Protein AF-A0A534NF91-F1 (afdb_monomer_lite)

pLDDT: mean 93.91, std 6.05, range [66.31, 98.06]

Structure (mmCIF, N/CA/C/O backbone):
data_AF-A0A534NF91-F1
#
_entry.id   AF-A0A534NF91-F1
#
loop_
_atom_site.group_PDB
_atom_site.id
_atom_site.type_symbol
_atom_site.label_atom_id
_atom_site.label_alt_id
_atom_site.label_comp_id
_atom_site.label_asym_id
_atom_site.label_entity_id
_atom_site.label_seq_id
_atom_site.pdbx_PDB_ins_code
_atom_site.Cartn_x
_atom_site.Cartn_y
_atom_site.Cartn_z
_atom_site.occupancy
_atom_site.B_iso_or_equiv
_atom_site.auth_seq_id
_atom_site.auth_comp_id
_atom_site.auth_asym_id
_atom_site.auth_atom_id
_atom_site.pdbx_PDB_model_num
ATOM 1 N N . GLU A 1 1 ? 7.494 -7.996 -2.055 1.00 88.06 1 GLU A N 1
ATOM 2 C CA . GLU A 1 1 ? 7.713 -6.922 -1.061 1.00 88.06 1 GLU A CA 1
ATOM 3 C C . GLU A 1 1 ? 6.445 -6.105 -0.817 1.00 88.06 1 GLU A C 1
ATOM 5 O O . GLU A 1 1 ? 5.961 -6.104 0.308 1.00 88.06 1 GLU A O 1
ATOM 10 N N . VAL A 1 2 ? 5.845 -5.527 -1.868 1.00 94.88 2 VAL A N 1
ATOM 11 C CA . VAL A 1 2 ? 4.558 -4.799 -1.805 1.00 94.88 2 VAL A CA 1
ATOM 12 C C . VAL A 1 2 ? 3.467 -5.600 -1.081 1.00 94.88 2 VAL A C 1
ATOM 14 O O . VAL A 1 2 ? 2.943 -5.137 -0.073 1.00 94.88 2 VAL A O 1
ATOM 17 N N . ASP A 1 3 ? 3.196 -6.840 -1.507 1.00 95.62 3 ASP A N 1
ATOM 18 C CA . ASP A 1 3 ? 2.171 -7.691 -0.878 1.00 95.62 3 ASP A CA 1
ATOM 19 C C . ASP A 1 3 ? 2.393 -7.920 0.611 1.00 95.62 3 ASP A C 1
ATOM 21 O O . ASP A 1 3 ? 1.448 -7.953 1.393 1.00 95.62 3 ASP A O 1
ATOM 25 N N . GLU A 1 4 ? 3.644 -8.129 1.009 1.00 96.44 4 GLU A N 1
ATOM 26 C CA . GLU A 1 4 ? 3.978 -8.400 2.399 1.00 96.44 4 GLU A CA 1
ATOM 27 C C . GLU A 1 4 ? 3.734 -7.158 3.256 1.00 96.44 4 GLU A C 1
ATOM 29 O O . GLU A 1 4 ? 3.185 -7.268 4.353 1.00 96.44 4 GLU A O 1
ATOM 34 N N . MET A 1 5 ? 4.089 -5.979 2.742 1.00 96.06 5 MET A N 1
ATOM 35 C CA . MET A 1 5 ? 3.844 -4.712 3.421 1.00 96.06 5 MET A CA 1
ATOM 36 C C . MET A 1 5 ? 2.346 -4.449 3.576 1.00 96.06 5 MET A C 1
ATOM 38 O O . MET A 1 5 ? 1.892 -4.185 4.690 1.00 96.06 5 MET A O 1
ATOM 42 N N . VAL A 1 6 ? 1.569 -4.607 2.500 1.00 96.50 6 VAL A N 1
ATOM 43 C CA . VAL A 1 6 ? 0.117 -4.406 2.564 1.00 96.50 6 VAL A CA 1
ATOM 44 C C . VAL A 1 6 ? -0.527 -5.427 3.497 1.00 96.50 6 VAL A C 1
ATOM 46 O O . VAL A 1 6 ? -1.256 -5.041 4.403 1.00 96.50 6 VAL A O 1
ATOM 49 N N . ARG A 1 7 ? -0.197 -6.720 3.394 1.00 96.56 7 ARG A N 1
ATOM 50 C CA . ARG A 1 7 ? -0.744 -7.745 4.304 1.00 96.56 7 ARG A CA 1
ATOM 51 C C . ARG A 1 7 ? -0.436 -7.450 5.771 1.00 96.56 7 ARG A C 1
ATOM 53 O O . ARG A 1 7 ? -1.307 -7.659 6.612 1.00 96.56 7 ARG A O 1
ATOM 60 N N . LYS A 1 8 ? 0.766 -6.952 6.087 1.00 97.00 8 LYS A N 1
ATOM 61 C CA . LYS A 1 8 ? 1.118 -6.518 7.449 1.00 97.00 8 LYS A CA 1
ATOM 62 C C . LYS A 1 8 ? 0.262 -5.338 7.900 1.00 97.00 8 LYS A C 1
ATOM 64 O O . LYS A 1 8 ? -0.242 -5.368 9.019 1.00 97.00 8 LYS A O 1
ATOM 69 N N . ALA A 1 9 ? 0.050 -4.346 7.038 1.00 96.12 9 ALA A N 1
ATOM 70 C CA . ALA A 1 9 ? -0.811 -3.212 7.350 1.00 96.12 9 ALA A CA 1
ATOM 71 C C . ALA A 1 9 ? -2.264 -3.637 7.613 1.00 96.12 9 ALA A C 1
ATOM 73 O O . ALA A 1 9 ? -2.855 -3.221 8.608 1.00 96.12 9 ALA A O 1
ATOM 74 N N . ILE A 1 10 ? -2.818 -4.532 6.790 1.00 97.12 10 ILE A N 1
ATOM 75 C CA . ILE A 1 10 ? -4.171 -5.074 6.989 1.00 97.12 10 ILE A CA 1
ATOM 76 C C . ILE A 1 10 ? -4.266 -5.883 8.283 1.00 97.12 10 ILE A C 1
ATOM 78 O O . ILE A 1 10 ? -5.195 -5.696 9.065 1.00 97.12 10 ILE A O 1
ATOM 82 N N . ALA A 1 11 ? -3.286 -6.749 8.553 1.00 97.50 11 ALA A N 1
ATOM 83 C CA . ALA A 1 11 ? -3.229 -7.501 9.806 1.00 97.50 11 ALA A CA 1
ATOM 84 C C . ALA A 1 11 ? -3.109 -6.583 11.039 1.00 97.50 11 ALA A C 1
ATOM 86 O O . ALA A 1 11 ? -3.582 -6.941 12.115 1.00 97.50 11 ALA A O 1
ATOM 87 N N . GLY A 1 12 ? -2.518 -5.394 10.877 1.00 96.56 12 GLY A N 1
ATOM 88 C CA . GLY A 1 12 ? -2.419 -4.345 11.894 1.00 96.56 12 GLY A CA 1
ATOM 89 C C . GLY A 1 12 ? -3.679 -3.492 12.082 1.00 96.56 12 GLY A C 1
ATOM 90 O O . GLY A 1 12 ? -3.643 -2.540 12.855 1.00 96.56 12 GLY A O 1
ATOM 91 N N . GLY A 1 13 ? -4.785 -3.808 11.399 1.00 96.75 13 GLY A N 1
ATOM 92 C CA . GLY A 1 13 ? -6.047 -3.062 11.484 1.00 96.75 13 GLY A CA 1
ATOM 93 C C . GLY A 1 13 ? -6.273 -2.062 10.348 1.00 96.75 13 GLY A C 1
ATOM 94 O O . GLY A 1 13 ? -7.286 -1.361 10.350 1.00 96.75 13 GLY A O 1
ATOM 95 N N . GLY A 1 14 ? -5.362 -2.005 9.376 1.00 97.19 14 GLY A N 1
ATOM 96 C CA . GLY A 1 14 ? -5.564 -1.265 8.139 1.00 97.19 14 GLY A CA 1
ATOM 97 C C . GLY A 1 14 ? -6.629 -1.893 7.234 1.00 97.19 14 GLY A C 1
ATOM 98 O O . GLY A 1 14 ? -7.135 -2.992 7.475 1.00 97.19 14 GLY A O 1
ATOM 99 N N . LYS A 1 15 ? -6.975 -1.190 6.157 1.00 97.62 15 LYS A N 1
ATOM 100 C CA . LYS A 1 15 ? -7.978 -1.617 5.168 1.00 97.62 15 LYS A CA 1
ATOM 101 C C . LYS A 1 15 ? -7.443 -1.443 3.758 1.00 97.62 15 LYS A C 1
ATOM 103 O O . LYS A 1 15 ? -6.722 -0.491 3.503 1.00 97.62 15 LYS A O 1
ATOM 108 N N . HIS A 1 16 ? -7.814 -2.321 2.831 1.00 96.81 16 HIS A N 1
ATOM 109 C CA . HI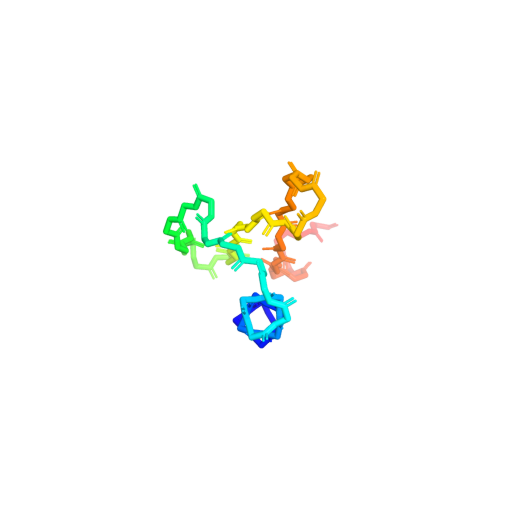S A 1 16 ? -7.447 -2.136 1.427 1.00 96.81 16 HIS A CA 1
ATOM 110 C C . HIS A 1 16 ? -8.087 -0.850 0.894 1.00 96.81 16 HIS A C 1
ATOM 112 O O . HIS A 1 16 ? -9.279 -0.623 1.115 1.00 96.81 16 HIS A O 1
ATOM 118 N N . ALA A 1 17 ? -7.289 -0.016 0.229 1.00 95.81 17 ALA A N 1
ATOM 119 C CA . ALA A 1 17 ? -7.761 1.222 -0.389 1.00 95.81 17 ALA A CA 1
ATOM 120 C C . ALA A 1 17 ? -8.120 1.024 -1.870 1.00 95.81 17 ALA A C 1
ATOM 122 O O . ALA A 1 17 ? -8.957 1.746 -2.407 1.00 95.81 17 ALA A O 1
ATOM 123 N N . GLY A 1 18 ? -7.552 -0.001 -2.502 1.00 94.38 18 GLY A N 1
ATOM 124 C CA . GLY A 1 18 ? -7.890 -0.444 -3.847 1.00 94.38 18 GLY A CA 1
ATOM 125 C C . GLY A 1 18 ? -7.358 -1.847 -4.118 1.00 94.38 18 GLY A C 1
ATOM 126 O O . GLY A 1 18 ? -6.784 -2.486 -3.232 1.00 94.38 18 GLY A O 1
ATOM 127 N N . ASP A 1 19 ? -7.548 -2.316 -5.345 1.00 95.75 19 ASP A N 1
ATOM 128 C CA . ASP A 1 19 ? -6.945 -3.558 -5.824 1.00 95.75 19 ASP A CA 1
ATOM 129 C C . ASP A 1 19 ? -5.459 -3.344 -6.182 1.00 95.75 19 ASP A C 1
ATOM 131 O O . ASP A 1 19 ? -5.056 -2.213 -6.484 1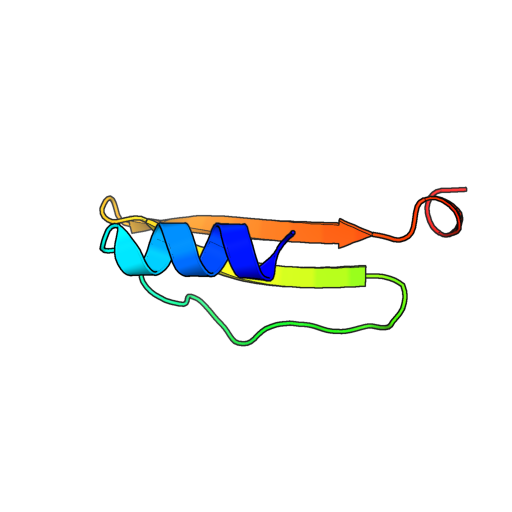.00 95.75 19 ASP A O 1
ATOM 135 N N . PRO A 1 20 ? -4.625 -4.400 -6.157 1.00 96.00 20 PRO A N 1
ATOM 136 C CA . PRO A 1 20 ? -3.256 -4.316 -6.650 1.00 96.00 20 PRO A CA 1
ATOM 137 C C . PRO A 1 20 ? -3.220 -3.927 -8.133 1.00 96.00 20 PRO A C 1
ATOM 139 O O . PRO A 1 20 ? -4.015 -4.413 -8.939 1.00 96.00 20 PRO A O 1
ATOM 142 N N . GLN A 1 21 ? -2.263 -3.082 -8.497 1.00 95.81 21 GLN A N 1
ATOM 143 C CA . GLN A 1 21 ? -1.984 -2.672 -9.867 1.00 95.81 21 GLN A CA 1
ATOM 144 C C . GLN A 1 21 ? -0.706 -3.356 -10.345 1.00 95.81 21 GLN A C 1
ATOM 146 O O . GLN A 1 21 ? 0.362 -3.164 -9.765 1.00 95.81 21 GLN A O 1
ATOM 151 N N . ASP A 1 22 ? -0.820 -4.142 -11.413 1.00 95.12 22 ASP A N 1
ATOM 152 C CA . ASP A 1 22 ? 0.299 -4.820 -12.064 1.00 95.12 22 ASP A CA 1
ATOM 153 C C . ASP A 1 22 ? 0.422 -4.337 -13.512 1.00 95.12 22 ASP A C 1
ATOM 155 O O . ASP A 1 22 ? -0.443 -4.580 -14.3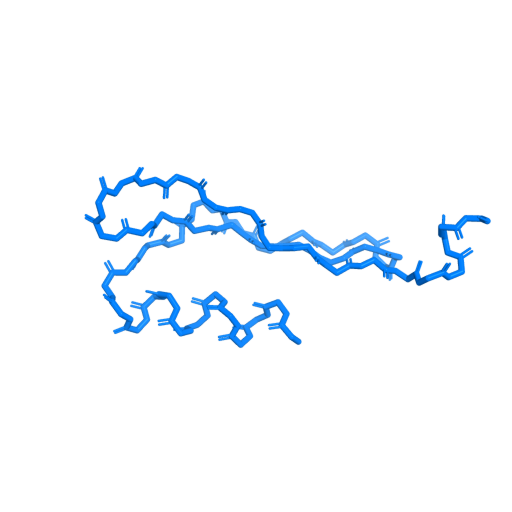58 1.00 95.12 22 ASP A O 1
ATOM 159 N N . HIS A 1 23 ? 1.508 -3.618 -13.782 1.00 91.31 23 HIS A N 1
ATOM 160 C CA . HIS A 1 23 ? 1.869 -3.105 -15.099 1.00 91.31 23 HIS A CA 1
ATOM 161 C C . HIS A 1 23 ? 3.117 -3.803 -15.672 1.00 91.31 23 HIS A C 1
ATOM 163 O O . HIS A 1 23 ? 3.696 -3.329 -16.650 1.00 91.31 23 HIS A O 1
ATOM 169 N N . GLY A 1 24 ? 3.565 -4.915 -15.079 1.00 90.12 24 GLY A N 1
ATOM 170 C CA . GLY A 1 24 ? 4.752 -5.677 -15.478 1.00 90.12 24 GLY A CA 1
ATOM 171 C C . GLY A 1 24 ? 6.077 -5.056 -15.020 1.00 90.12 24 GLY A C 1
ATOM 172 O O . GLY A 1 24 ? 6.859 -5.715 -14.343 1.00 90.12 24 GLY A O 1
ATOM 173 N N . PHE A 1 25 ? 6.330 -3.784 -15.347 1.00 91.00 25 PHE A N 1
ATOM 174 C CA . PHE A 1 25 ? 7.514 -3.032 -14.882 1.00 91.00 25 PHE A CA 1
ATOM 175 C C . PHE A 1 25 ? 7.280 -2.311 -13.545 1.00 91.00 25 PHE A C 1
ATOM 177 O O . PHE A 1 25 ? 8.213 -1.788 -12.939 1.00 91.00 25 PHE A O 1
ATOM 184 N N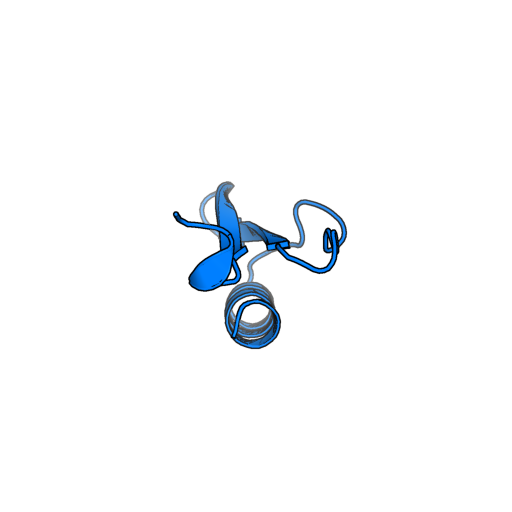 . MET A 1 26 ? 6.026 -2.251 -13.106 1.00 93.62 26 MET A N 1
ATOM 185 C CA . MET A 1 26 ? 5.596 -1.612 -11.874 1.00 93.62 26 MET A CA 1
ATOM 186 C C . MET A 1 26 ? 4.515 -2.474 -11.242 1.00 93.62 26 MET A C 1
ATOM 188 O O . MET A 1 26 ? 3.574 -2.892 -11.917 1.00 93.62 26 MET A O 1
ATOM 192 N N . TYR A 1 27 ? 4.657 -2.705 -9.946 1.00 96.38 27 TYR A N 1
ATOM 193 C CA . TYR A 1 27 ? 3.662 -3.368 -9.128 1.00 96.38 27 TYR A CA 1
ATOM 194 C C . TYR A 1 27 ? 3.360 -2.495 -7.919 1.00 96.38 27 TYR A C 1
ATOM 196 O O . TYR A 1 27 ? 4.277 -2.095 -7.204 1.00 96.38 27 TYR A O 1
ATOM 204 N N . GLY A 1 28 ? 2.091 -2.190 -7.685 1.00 97.12 28 GLY A N 1
ATOM 205 C CA . GLY A 1 28 ? 1.680 -1.305 -6.606 1.00 97.12 28 GLY A CA 1
ATOM 206 C C . GLY A 1 28 ? 0.416 -1.772 -5.916 1.00 97.12 28 GLY A C 1
ATOM 207 O O . GLY A 1 28 ? -0.437 -2.405 -6.528 1.00 97.12 28 GLY A O 1
ATOM 208 N N . TRP A 1 29 ? 0.271 -1.446 -4.637 1.00 97.75 29 TRP A N 1
ATOM 209 C CA . TRP A 1 29 ? -0.967 -1.689 -3.910 1.00 97.75 29 TRP A CA 1
ATOM 210 C C . TRP A 1 29 ? -1.142 -0.685 -2.773 1.00 97.75 29 TRP A C 1
ATOM 212 O O . TRP A 1 29 ? -0.167 -0.233 -2.168 1.00 97.75 29 TRP A O 1
ATOM 222 N N . SER A 1 30 ? -2.392 -0.323 -2.496 1.00 97.62 30 SER A N 1
ATOM 223 C CA . SER A 1 30 ? -2.749 0.740 -1.573 1.00 97.62 30 SER A CA 1
ATOM 224 C C . SER A 1 30 ? -3.603 0.266 -0.401 1.00 97.62 30 SER A C 1
ATOM 226 O O . SER A 1 30 ? -4.431 -0.649 -0.502 1.00 97.62 30 SER A O 1
ATOM 228 N N . PHE A 1 31 ? -3.411 0.917 0.742 1.00 97.75 31 PHE A N 1
ATOM 229 C CA . PHE A 1 31 ? -4.160 0.653 1.965 1.00 97.75 31 PHE A CA 1
ATOM 230 C C . PHE A 1 31 ? -4.363 1.924 2.793 1.00 97.75 31 PHE A C 1
ATOM 232 O O . PHE A 1 31 ? -3.613 2.890 2.681 1.00 97.75 31 PHE A O 1
ATOM 239 N N . TYR A 1 32 ? -5.380 1.903 3.646 1.00 98.06 32 TYR A N 1
ATOM 240 C CA . TYR A 1 32 ? -5.570 2.855 4.731 1.00 98.06 32 TYR A CA 1
ATOM 241 C C . TYR A 1 32 ? -5.006 2.276 6.023 1.00 98.06 32 TYR A C 1
ATOM 243 O O . TYR A 1 32 ? -5.287 1.116 6.342 1.00 98.06 32 TYR A O 1
ATOM 251 N N . ASP A 1 33 ? -4.232 3.058 6.768 1.00 96.00 33 ASP A N 1
ATOM 252 C CA . ASP A 1 33 ? -3.837 2.687 8.128 1.00 96.00 33 ASP A CA 1
ATOM 253 C C . ASP A 1 33 ? -5.010 2.879 9.123 1.00 96.00 33 ASP A C 1
ATOM 255 O O . ASP A 1 33 ? -6.061 3.416 8.750 1.00 96.00 33 ASP A O 1
ATOM 259 N N . PRO A 1 34 ? -4.891 2.415 10.382 1.00 96.00 34 PRO A N 1
ATOM 260 C CA . PRO A 1 34 ? -5.947 2.581 11.385 1.00 96.00 34 PRO A CA 1
ATOM 261 C C . PRO A 1 34 ? -6.318 4.041 11.688 1.00 96.00 34 PRO A C 1
ATOM 263 O O . PRO A 1 34 ? -7.443 4.296 12.119 1.00 96.00 34 PRO A O 1
ATOM 266 N N . ASP A 1 35 ? -5.403 4.980 11.439 1.00 96.19 35 ASP A N 1
ATOM 267 C CA . ASP A 1 35 ? -5.617 6.419 11.621 1.00 96.19 35 ASP A CA 1
ATOM 268 C C . ASP A 1 35 ? -6.316 7.058 10.404 1.00 96.19 35 ASP A C 1
ATOM 270 O O . ASP A 1 35 ? -6.754 8.208 10.455 1.00 96.19 35 ASP A O 1
ATOM 274 N N . GLY A 1 36 ? -6.486 6.298 9.319 1.00 94.38 36 GLY A N 1
ATOM 275 C CA . GLY A 1 36 ? -7.154 6.717 8.094 1.00 94.38 36 GLY A CA 1
ATOM 276 C C . GLY A 1 36 ? -6.229 7.356 7.060 1.00 94.38 36 GLY A C 1
ATOM 277 O O . GLY A 1 36 ? -6.729 7.878 6.061 1.00 94.38 36 GLY A O 1
ATOM 278 N N . HIS A 1 37 ? -4.905 7.318 7.240 1.00 97.62 37 HIS A N 1
ATOM 279 C CA . HIS A 1 37 ? -3.983 7.783 6.206 1.00 97.62 37 HIS A CA 1
ATOM 280 C C . HIS A 1 37 ? -3.953 6.807 5.037 1.00 97.62 37 HIS A C 1
ATOM 282 O O . HIS A 1 37 ? -3.904 5.591 5.223 1.00 97.62 37 HIS A O 1
ATOM 288 N N . HIS A 1 38 ? -3.945 7.355 3.825 1.00 97.19 38 HIS A N 1
ATOM 289 C CA . HIS A 1 38 ? -3.820 6.579 2.600 1.00 97.19 38 HIS A CA 1
ATOM 290 C C . HIS A 1 38 ? -2.345 6.367 2.254 1.00 97.19 38 HIS A C 1
ATOM 292 O O . HIS A 1 38 ? -1.588 7.332 2.146 1.00 97.19 38 HIS A O 1
ATOM 298 N N . TRP A 1 39 ? -1.966 5.112 2.043 1.00 97.00 39 TRP A N 1
ATOM 299 C CA . TRP A 1 39 ? -0.624 4.697 1.668 1.00 97.00 39 TRP A CA 1
ATOM 300 C C . TRP A 1 39 ? -0.644 3.953 0.340 1.00 97.00 39 TRP A C 1
ATOM 302 O O . TRP A 1 39 ? -1.499 3.097 0.112 1.00 97.00 39 TRP A O 1
ATOM 312 N N . GLU A 1 40 ? 0.348 4.236 -0.499 1.00 96.56 40 GLU A N 1
ATOM 313 C CA . GLU A 1 40 ? 0.612 3.514 -1.741 1.00 96.56 40 GLU A CA 1
ATOM 314 C C . GLU A 1 40 ? 2.004 2.894 -1.658 1.00 96.56 40 GLU A C 1
ATOM 316 O O . GLU A 1 40 ? 3.005 3.590 -1.479 1.00 96.56 40 GLU A O 1
ATOM 321 N N . VAL A 1 41 ? 2.066 1.569 -1.756 1.00 96.25 41 VAL A N 1
ATOM 322 C CA . VAL A 1 41 ? 3.321 0.822 -1.750 1.00 96.25 41 VAL A CA 1
ATOM 323 C C . VAL A 1 41 ? 3.608 0.401 -3.174 1.00 96.25 41 VAL A C 1
ATOM 325 O O . VAL A 1 41 ? 2.783 -0.252 -3.805 1.00 96.25 41 VAL A O 1
ATOM 328 N N . LEU A 1 42 ? 4.777 0.782 -3.672 1.00 95.38 42 LEU A N 1
ATOM 329 C CA . LEU A 1 42 ? 5.153 0.632 -5.069 1.00 95.38 42 LEU A CA 1
ATOM 330 C C . LEU A 1 42 ? 6.488 -0.102 -5.147 1.00 95.38 42 LEU A C 1
ATOM 332 O O . LEU A 1 42 ? 7.433 0.214 -4.425 1.00 95.38 42 LEU A O 1
ATOM 336 N N . TRP A 1 43 ? 6.566 -1.060 -6.055 1.00 93.75 43 TRP A N 1
ATOM 337 C CA . TRP A 1 43 ? 7.803 -1.629 -6.554 1.00 93.75 43 TRP A CA 1
ATOM 338 C C . TRP A 1 43 ? 7.900 -1.321 -8.046 1.00 93.75 43 TRP A C 1
ATOM 340 O O . TRP A 1 43 ? 6.906 -1.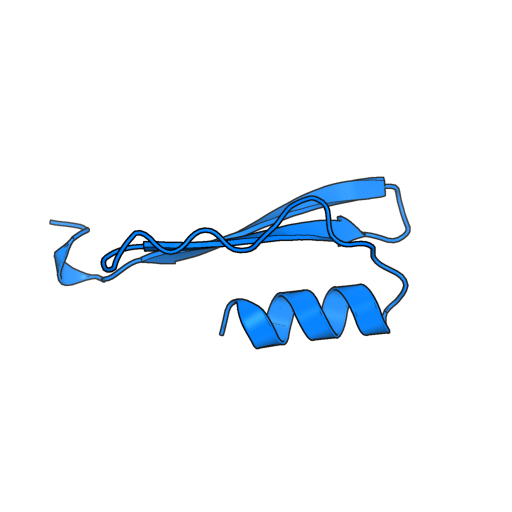383 -8.770 1.00 93.75 43 TRP A O 1
ATOM 350 N N . MET A 1 44 ? 9.098 -0.982 -8.504 1.00 94.12 44 MET A N 1
ATOM 351 C CA . MET A 1 44 ? 9.371 -0.663 -9.899 1.00 94.12 44 MET A CA 1
ATOM 352 C C . MET A 1 44 ? 10.671 -1.342 -10.313 1.00 94.12 44 MET A C 1
ATOM 354 O O . MET A 1 44 ? 11.617 -1.382 -9.523 1.00 94.12 44 MET A O 1
ATOM 358 N N . ASP A 1 45 ? 10.711 -1.871 -11.535 1.00 90.50 45 ASP A N 1
ATOM 359 C CA . ASP A 1 45 ? 1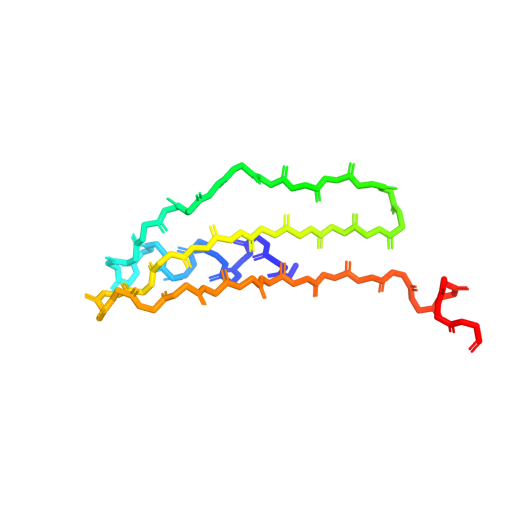1.925 -2.447 -12.106 1.00 90.50 45 ASP A CA 1
ATOM 360 C C . ASP A 1 45 ? 13.002 -1.353 -12.185 1.00 90.50 45 ASP A C 1
ATOM 362 O O . ASP A 1 45 ? 12.787 -0.342 -12.859 1.00 90.50 45 ASP A O 1
ATOM 366 N N . PRO A 1 46 ? 14.165 -1.526 -11.534 1.00 86.75 46 PRO A N 1
ATOM 367 C CA . PRO A 1 46 ? 15.253 -0.560 -11.611 1.00 86.75 46 PRO A CA 1
ATOM 368 C C . PRO A 1 46 ? 15.705 -0.255 -13.043 1.00 86.75 46 PRO A C 1
ATOM 370 O O . PRO A 1 46 ? 16.167 0.846 -13.288 1.00 86.75 46 PRO A O 1
ATOM 373 N N . GLN A 1 47 ? 15.550 -1.179 -13.999 1.00 88.56 47 GLN A N 1
ATOM 374 C CA . GLN A 1 47 ? 15.876 -0.934 -15.412 1.00 88.56 47 GLN A CA 1
ATOM 375 C C . GLN A 1 47 ? 14.858 -0.032 -16.123 1.00 88.56 47 GLN A C 1
ATOM 377 O O . GLN A 1 47 ? 15.165 0.532 -17.171 1.00 88.56 47 GLN A O 1
ATOM 382 N N . ALA A 1 48 ? 13.649 0.111 -15.572 1.00 79.19 48 ALA A N 1
ATOM 383 C CA . ALA A 1 48 ? 12.664 1.090 -16.029 1.00 79.19 48 ALA A CA 1
ATOM 384 C C . ALA A 1 48 ? 12.946 2.498 -15.470 1.00 79.19 48 ALA A C 1
ATOM 386 O O . ALA A 1 48 ? 12.407 3.485 -15.972 1.00 79.19 48 ALA A O 1
ATOM 387 N N . ILE A 1 49 ? 13.806 2.592 -14.450 1.00 73.31 49 ILE A N 1
ATOM 388 C CA . ILE A 1 49 ? 14.335 3.836 -13.891 1.00 73.31 49 ILE A CA 1
ATOM 389 C C . ILE A 1 49 ? 15.682 4.088 -14.581 1.00 73.31 49 ILE A C 1
ATOM 391 O O . ILE A 1 49 ? 16.713 3.629 -14.107 1.00 73.31 49 ILE A O 1
ATOM 395 N N . GLY A 1 50 ? 15.630 4.705 -15.765 1.00 66.31 50 GLY A N 1
ATOM 396 C CA . GLY A 1 50 ? 16.764 4.836 -16.695 1.00 66.31 50 GLY A CA 1
ATOM 397 C C . GLY A 1 50 ? 18.081 5.358 -16.124 1.00 66.31 50 GLY A C 1
ATOM 398 O O . GLY A 1 50 ? 18.070 6.079 -15.101 1.00 66.31 50 GLY A O 1
#

Sequence (50 aa):
EVDEMVRKAIAGGGKHAGDPQDHGFMYGWSFYDPDGHHWEVLWMDPQAIG

Secondary structure (DSSP, 8-state):
-HHHHHHHHHHTT-EE-S--EE-SSEEEEEEE-TT--EEEEEEE-GGG--

Foldseek 3Di:
DQVVVVVVQVVQVKAFPDDWDDPPQKTKGWIAHPVGDIDIDMDGNVVVVD

Radius of gyration: 11.67 Å; chains: 1; bounding box: 25×16×29 Å